Protein AF-A0A0D0E0Q1-F1 (afdb_monomer_lite)

Sequence (88 aa):
QKTAPDPLAIYEDYSFAGQPPSPFIMLAKHILSVTANLASCEHLFSTFSTTLMKLHNQLGTCTLQSLAELKMHIHDQQLQKGVKDQIK

InterPro domains:
  IPR012337 Ribonuclease H-like superfamily [SSF53098] (27-74)

Radius of gyration: 27.25 Å; chains: 1; bounding box: 61×21×76 Å

Organism: NCBI:txid930991

Foldseek 3Di:
DPPDPDPLVVLVVVDDPPDDRDPVSVVVNVCSVQVPDVVSVVVVVVVVVVVVVVVVVVVVVVVVVVVVVVVVVVVVVVVVVVVVVVVD

pLDDT: mean 79.23, std 10.94, range [42.47, 94.81]

Secondary structure (DSSP, 8-state):
--PPPPHHHHHHHTSPTTSPPPHHHHHHHHHHHHTTSHHHHHHHHHHHHHHHHHHHHHHHHHHHHHHHHHHHHHHHHHHHHHHHHH--

Structure (mmCIF, N/CA/C/O backbone):
data_AF-A0A0D0E0Q1-F1
#
_entry.id   AF-A0A0D0E0Q1-F1
#
loop_
_atom_site.group_PDB
_atom_site.id
_atom_site.type_symbol
_atom_site.label_atom_id
_atom_site.label_alt_id
_atom_site.label_comp_id
_atom_site.label_asym_id
_atom_site.label_entity_id
_atom_site.label_seq_id
_atom_site.pdbx_PDB_ins_code
_atom_site.Cartn_x
_atom_site.Cartn_y
_atom_site.Cartn_z
_atom_site.occupancy
_atom_site.B_iso_or_equiv
_atom_site.auth_seq_id
_atom_site.auth_comp_id
_atom_site.auth_asym_id
_atom_site.auth_atom_id
_atom_site.pdbx_PDB_model_num
ATOM 1 N N . GLN A 1 1 ? 26.670 -13.378 -23.239 1.00 42.47 1 GLN A N 1
ATOM 2 C CA . GLN A 1 1 ? 26.216 -12.363 -22.265 1.00 42.47 1 GLN A CA 1
ATOM 3 C C . GLN A 1 1 ? 24.711 -12.514 -22.128 1.00 42.47 1 GLN A C 1
ATOM 5 O O . GLN A 1 1 ? 24.030 -12.478 -23.142 1.00 42.47 1 GLN A O 1
ATOM 10 N N . LYS A 1 2 ? 24.202 -12.808 -20.928 1.00 51.97 2 LYS A N 1
ATOM 11 C CA . LYS A 1 2 ? 22.764 -12.975 -20.684 1.00 51.97 2 LYS A CA 1
ATOM 12 C C . LYS A 1 2 ? 22.249 -11.614 -20.217 1.00 51.97 2 LYS A C 1
ATOM 14 O O . LYS A 1 2 ? 22.388 -11.280 -19.046 1.00 51.97 2 LYS A O 1
ATOM 19 N N . THR A 1 3 ? 21.819 -10.780 -21.156 1.00 61.94 3 THR A N 1
ATOM 20 C CA . THR A 1 3 ? 21.260 -9.459 -20.852 1.00 61.94 3 THR A CA 1
ATOM 21 C C . THR A 1 3 ? 20.007 -9.679 -20.013 1.00 61.94 3 THR A C 1
ATOM 23 O O . THR A 1 3 ? 19.158 -10.487 -20.392 1.00 61.94 3 THR A O 1
ATOM 26 N N . ALA A 1 4 ? 19.928 -9.048 -18.840 1.00 69.75 4 ALA A N 1
ATOM 27 C CA . ALA A 1 4 ? 18.723 -9.118 -18.025 1.00 69.75 4 ALA A CA 1
ATOM 28 C C . ALA A 1 4 ? 17.540 -8.610 -18.873 1.00 69.75 4 ALA A C 1
ATOM 30 O O . ALA A 1 4 ? 17.690 -7.572 -19.524 1.00 69.75 4 ALA A O 1
ATOM 31 N N . PRO A 1 5 ? 16.419 -9.349 -18.942 1.00 71.62 5 PRO A N 1
ATOM 32 C CA . PRO A 1 5 ? 15.261 -8.912 -19.708 1.00 71.62 5 PRO A CA 1
ATOM 33 C C . PRO A 1 5 ? 14.742 -7.592 -19.138 1.00 71.62 5 PRO A C 1
ATOM 35 O O . PRO A 1 5 ? 14.713 -7.413 -17.919 1.00 71.62 5 PRO A O 1
ATOM 38 N N . ASP A 1 6 ? 14.361 -6.674 -20.026 1.00 77.00 6 ASP A N 1
ATOM 39 C CA . ASP A 1 6 ? 13.756 -5.405 -19.636 1.00 77.00 6 ASP A CA 1
ATOM 40 C C . ASP A 1 6 ? 12.485 -5.689 -18.816 1.00 77.00 6 ASP A C 1
ATOM 42 O O . ASP A 1 6 ? 11.560 -6.333 -19.325 1.00 77.00 6 ASP A O 1
ATOM 46 N N . PRO A 1 7 ? 12.418 -5.251 -17.546 1.00 76.44 7 PRO A N 1
ATOM 47 C CA . PRO A 1 7 ? 11.266 -5.509 -16.699 1.00 76.44 7 PRO A CA 1
ATOM 48 C C . PRO A 1 7 ? 9.982 -4.871 -17.239 1.00 76.44 7 PRO A C 1
ATOM 50 O O . PRO A 1 7 ? 8.907 -5.374 -16.926 1.00 76.44 7 PRO A O 1
ATOM 53 N N . LEU A 1 8 ? 10.059 -3.812 -18.055 1.00 77.00 8 LEU A N 1
ATOM 54 C CA . LEU A 1 8 ? 8.881 -3.218 -18.697 1.00 77.00 8 LEU A CA 1
ATOM 55 C C . LEU A 1 8 ? 8.330 -4.106 -19.819 1.00 77.00 8 LEU A C 1
ATOM 57 O O . LEU A 1 8 ? 7.110 -4.223 -19.948 1.00 77.00 8 LEU A O 1
ATOM 61 N N . ALA A 1 9 ? 9.207 -4.784 -20.566 1.00 79.56 9 ALA A N 1
ATOM 62 C CA . ALA A 1 9 ? 8.821 -5.684 -21.653 1.00 79.56 9 ALA A CA 1
ATOM 63 C C . ALA A 1 9 ? 7.985 -6.874 -21.155 1.00 79.56 9 ALA A C 1
ATOM 65 O O . ALA A 1 9 ? 7.058 -7.302 -21.834 1.00 79.56 9 ALA A O 1
ATOM 66 N N . ILE A 1 10 ? 8.232 -7.340 -19.926 1.00 82.88 10 ILE A N 1
ATOM 67 C CA . ILE A 1 10 ? 7.461 -8.426 -19.301 1.00 82.88 10 ILE A CA 1
ATOM 68 C C . ILE A 1 10 ? 5.976 -8.050 -19.164 1.00 82.88 10 ILE A C 1
ATOM 70 O O . ILE A 1 10 ? 5.112 -8.901 -19.327 1.00 82.88 10 ILE A O 1
ATOM 74 N N . TYR A 1 11 ? 5.653 -6.782 -18.885 1.00 80.25 11 TYR A N 1
ATOM 75 C CA . TYR A 1 11 ? 4.262 -6.331 -18.732 1.00 80.25 11 TYR A CA 1
ATOM 76 C C . TYR A 1 11 ? 3.540 -6.102 -20.063 1.00 80.25 11 TYR A C 1
ATOM 78 O O . TYR A 1 11 ? 2.309 -5.995 -20.072 1.00 80.25 11 TYR A O 1
ATOM 86 N N . GLU A 1 12 ? 4.272 -6.034 -21.177 1.00 78.62 12 GLU A N 1
ATOM 87 C CA . GLU A 1 12 ? 3.658 -6.052 -22.507 1.00 78.62 12 GLU A CA 1
ATOM 88 C C . GLU A 1 12 ? 3.077 -7.434 -22.822 1.00 78.62 12 GLU A C 1
ATOM 90 O O . GLU A 1 12 ? 1.970 -7.510 -23.348 1.00 78.62 12 GLU A O 1
ATOM 95 N N . ASP A 1 13 ? 3.724 -8.513 -22.372 1.00 80.25 13 ASP A N 1
ATOM 96 C CA . ASP A 1 13 ? 3.223 -9.886 -22.547 1.00 80.25 13 ASP A CA 1
ATOM 97 C C . ASP A 1 13 ? 1.920 -10.157 -21.767 1.00 80.25 13 ASP A C 1
ATOM 99 O O . ASP A 1 13 ? 1.140 -11.039 -22.128 1.00 80.25 13 ASP A O 1
ATOM 103 N N . TYR A 1 14 ? 1.650 -9.382 -20.709 1.00 76.81 14 TYR A N 1
ATOM 104 C CA . TYR A 1 14 ? 0.401 -9.444 -19.933 1.00 76.81 14 TYR A CA 1
ATOM 105 C C . TYR A 1 14 ? -0.696 -8.505 -20.459 1.00 76.81 14 TYR A C 1
ATOM 107 O O . TYR A 1 14 ? -1.797 -8.471 -19.899 1.00 76.81 14 TYR A O 1
ATOM 115 N N . SER A 1 15 ? -0.418 -7.722 -21.504 1.00 76.50 15 SER A N 1
ATOM 116 C CA . SER A 1 15 ? -1.399 -6.825 -22.114 1.00 76.50 15 SER A CA 1
ATOM 117 C C . SER A 1 15 ? -2.147 -7.548 -23.237 1.00 76.50 15 SER A C 1
ATOM 119 O O . SER A 1 15 ? -1.556 -8.021 -24.203 1.00 76.50 15 SER A O 1
ATOM 121 N N . PHE A 1 16 ? -3.475 -7.635 -23.128 1.00 78.31 16 PHE A N 1
ATOM 122 C CA . PHE A 1 16 ? -4.307 -8.244 -24.167 1.00 78.31 16 PHE A CA 1
ATOM 123 C C . PHE A 1 16 ? -4.529 -7.269 -25.329 1.00 78.31 16 PHE A C 1
ATOM 125 O O . PHE A 1 16 ? -4.978 -6.138 -25.131 1.00 78.31 16 PHE A O 1
ATOM 132 N N . ALA A 1 17 ? -4.246 -7.717 -26.555 1.00 76.38 17 ALA A N 1
ATOM 133 C CA . ALA A 1 17 ? -4.419 -6.909 -27.759 1.00 76.38 17 ALA A CA 1
ATOM 134 C C . ALA A 1 17 ? -5.867 -6.400 -27.889 1.00 76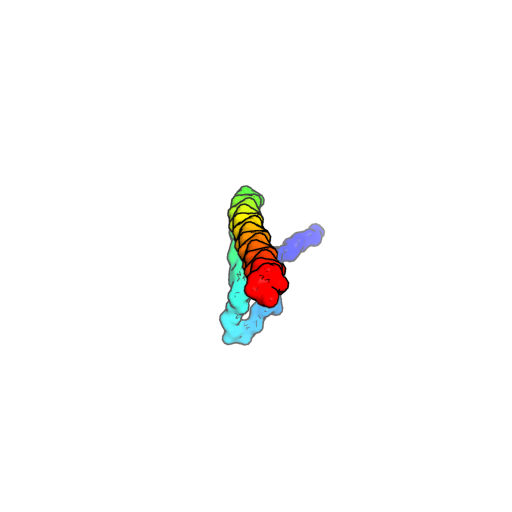.38 17 ALA A C 1
ATOM 136 O O . ALA A 1 17 ? -6.818 -7.180 -27.887 1.00 76.38 17 ALA A O 1
ATOM 137 N N . GLY A 1 18 ? -6.026 -5.079 -28.007 1.00 75.19 18 GLY A N 1
ATOM 138 C CA . GLY A 1 18 ? -7.329 -4.421 -28.151 1.00 75.19 18 GLY A CA 1
ATOM 139 C C . GLY A 1 18 ? -8.022 -4.036 -26.840 1.00 75.19 18 GLY A C 1
ATOM 140 O O . GLY A 1 18 ? -9.076 -3.404 -26.896 1.00 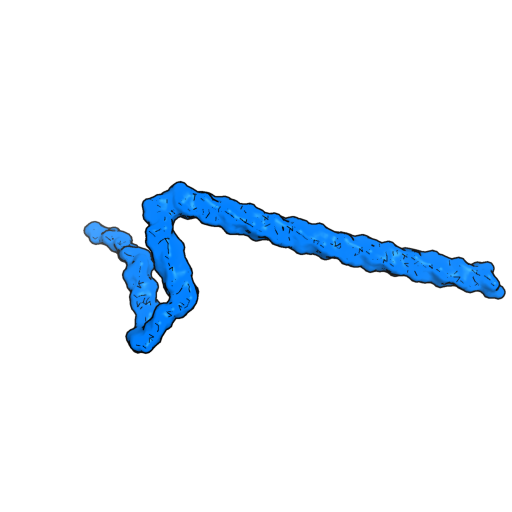75.19 18 GLY A O 1
ATOM 141 N N . GLN A 1 19 ? -7.446 -4.351 -25.674 1.00 78.06 19 GLN A N 1
ATOM 142 C CA . GLN A 1 19 ? -7.931 -3.858 -24.383 1.00 78.06 19 GLN A CA 1
ATOM 143 C C . GLN A 1 19 ? -6.980 -2.816 -23.781 1.00 78.06 19 GLN A C 1
ATOM 145 O O . GLN A 1 19 ? -5.761 -2.929 -23.930 1.00 78.06 19 GLN A O 1
ATOM 150 N N . PRO A 1 20 ? -7.512 -1.792 -23.087 1.00 78.12 20 PRO A N 1
ATOM 151 C CA . PRO A 1 20 ? -6.672 -0.887 -22.321 1.00 78.12 20 PRO A CA 1
ATOM 152 C C . PRO A 1 20 ? -5.933 -1.669 -21.220 1.00 78.12 20 PRO A C 1
ATOM 154 O O . PRO A 1 20 ? -6.509 -2.595 -20.638 1.00 78.12 20 PRO A O 1
ATOM 157 N N . PRO A 1 21 ? -4.673 -1.311 -20.912 1.00 80.31 21 PRO A N 1
ATOM 158 C CA . PRO A 1 21 ? -3.914 -1.970 -19.860 1.00 80.31 21 PRO A CA 1
ATOM 159 C C . PRO A 1 21 ? -4.656 -1.851 -18.531 1.00 80.31 21 PRO A C 1
ATOM 161 O O . PRO A 1 21 ? -5.219 -0.804 -18.203 1.00 80.31 21 PRO A O 1
ATOM 164 N N . SER A 1 22 ? -4.665 -2.937 -17.758 1.00 83.19 22 SER A N 1
ATOM 165 C CA . SER A 1 22 ? -5.341 -2.933 -16.465 1.00 83.19 22 SER A CA 1
ATOM 166 C C . SER A 1 22 ? -4.727 -1.866 -15.544 1.00 83.19 22 SER A C 1
ATOM 168 O O . SER A 1 22 ? -3.527 -1.583 -15.644 1.00 83.19 22 SER A O 1
ATOM 170 N N . PRO A 1 23 ? -5.500 -1.296 -14.600 1.00 83.38 23 PRO A N 1
ATOM 171 C CA . PRO A 1 23 ? -4.971 -0.326 -13.639 1.00 83.38 23 PRO A CA 1
ATOM 172 C C . PRO A 1 23 ? -3.738 -0.843 -12.885 1.00 83.38 23 PRO A C 1
ATOM 174 O O . PRO A 1 23 ? -2.826 -0.081 -12.573 1.00 83.38 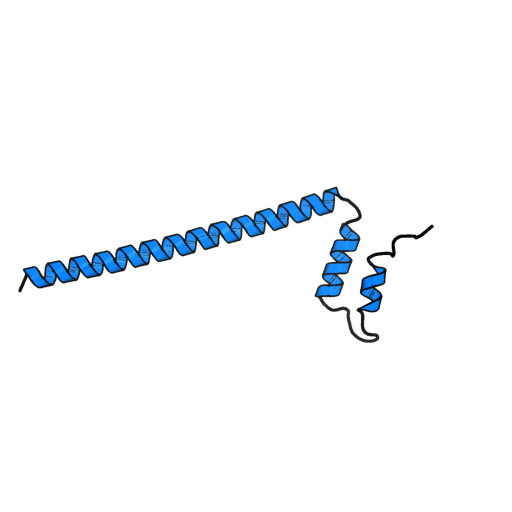23 PRO A O 1
ATOM 177 N N . PHE A 1 24 ? -3.682 -2.157 -12.649 1.00 82.56 24 PHE A N 1
ATOM 178 C CA . PHE A 1 24 ? -2.534 -2.830 -12.052 1.00 82.56 24 PHE A CA 1
ATOM 179 C C . PHE A 1 24 ? -1.293 -2.793 -12.956 1.00 82.56 24 PHE A C 1
ATOM 181 O O . PHE A 1 24 ? -0.214 -2.433 -12.493 1.00 82.56 24 PHE A O 1
ATOM 188 N N . ILE A 1 25 ? -1.440 -3.104 -14.249 1.00 83.31 25 ILE A N 1
ATOM 189 C CA . ILE A 1 25 ? -0.337 -3.047 -15.222 1.00 83.31 25 ILE A CA 1
ATOM 190 C C . ILE A 1 25 ? 0.155 -1.604 -15.394 1.00 83.31 25 ILE A C 1
ATOM 192 O O . ILE A 1 25 ? 1.362 -1.370 -15.431 1.00 83.31 25 ILE A O 1
ATOM 196 N N . MET A 1 26 ? -0.753 -0.623 -15.438 1.00 84.81 26 MET A N 1
ATOM 197 C CA . MET A 1 26 ? -0.380 0.797 -15.477 1.00 84.81 26 MET A CA 1
ATOM 198 C C . MET A 1 26 ? 0.422 1.216 -14.244 1.00 84.81 26 MET A C 1
ATOM 200 O O . MET A 1 26 ? 1.444 1.888 -14.381 1.00 84.81 26 MET A O 1
ATOM 204 N N . LEU A 1 27 ? -0.012 0.805 -13.050 1.00 82.31 27 LEU A N 1
ATOM 205 C CA . LEU A 1 27 ? 0.702 1.090 -11.808 1.00 82.31 27 LEU A CA 1
ATOM 206 C C . LEU A 1 27 ? 2.090 0.440 -11.805 1.00 82.31 27 LEU A C 1
ATOM 208 O O . LEU A 1 27 ? 3.069 1.106 -11.478 1.00 82.31 27 LEU A O 1
ATOM 212 N N . ALA A 1 28 ? 2.192 -0.827 -12.211 1.00 83.19 28 ALA A N 1
ATOM 213 C CA . ALA A 1 28 ? 3.463 -1.539 -12.280 1.00 83.19 28 ALA A CA 1
ATOM 214 C C . ALA A 1 28 ? 4.443 -0.871 -13.259 1.00 83.19 28 ALA A C 1
ATOM 216 O O . ALA A 1 28 ? 5.590 -0.615 -12.891 1.00 83.19 28 ALA A O 1
ATOM 217 N N . LYS A 1 29 ? 3.983 -0.505 -14.465 1.00 82.44 29 LYS A N 1
ATOM 218 C CA . LYS A 1 29 ? 4.788 0.238 -15.450 1.00 82.44 29 LYS A CA 1
ATOM 219 C C . LYS A 1 29 ? 5.216 1.610 -14.924 1.00 82.44 29 LYS A C 1
ATOM 221 O O . LYS A 1 29 ? 6.369 1.987 -15.102 1.00 82.44 29 LYS A O 1
ATOM 226 N N . HIS A 1 30 ? 4.330 2.338 -14.241 1.00 80.50 30 HIS A N 1
ATOM 227 C CA . HIS A 1 30 ? 4.662 3.630 -13.632 1.00 80.50 30 HIS A CA 1
ATOM 228 C C . HIS A 1 30 ? 5.740 3.462 -12.556 1.00 80.50 30 HIS A C 1
ATOM 230 O O . HIS A 1 30 ? 6.756 4.151 -12.597 1.00 80.50 30 HIS A O 1
ATOM 236 N N . ILE A 1 31 ? 5.564 2.513 -11.633 1.00 77.62 31 ILE A N 1
ATOM 237 C CA . ILE A 1 31 ? 6.547 2.229 -10.583 1.00 77.62 31 ILE A CA 1
ATOM 238 C C . ILE A 1 31 ? 7.892 1.891 -11.223 1.00 77.62 31 ILE A C 1
ATOM 240 O O . ILE A 1 31 ? 8.880 2.543 -10.908 1.00 77.62 31 ILE A O 1
ATOM 244 N N . LEU A 1 32 ? 7.928 0.959 -12.179 1.00 77.44 32 LEU A N 1
ATOM 245 C CA . LEU A 1 32 ? 9.159 0.557 -12.864 1.00 77.44 32 LEU A CA 1
ATOM 246 C C . LEU A 1 32 ? 9.819 1.710 -13.629 1.00 77.44 32 LEU A C 1
ATOM 248 O O . LEU A 1 32 ? 11.034 1.876 -13.547 1.00 77.44 32 LEU A O 1
ATOM 252 N N . SER A 1 33 ? 9.032 2.563 -14.283 1.00 74.81 33 SER A N 1
ATOM 253 C CA . SER A 1 33 ? 9.532 3.769 -14.949 1.00 74.81 33 SER A CA 1
ATOM 254 C C . SER A 1 33 ? 10.110 4.797 -13.969 1.00 74.81 33 SER A C 1
ATOM 256 O O . SER A 1 33 ? 11.017 5.539 -14.339 1.00 74.81 33 SER A O 1
ATOM 258 N N . VAL A 1 34 ? 9.604 4.862 -12.735 1.00 69.69 34 VAL A N 1
ATOM 259 C CA . VAL A 1 34 ? 10.113 5.754 -11.676 1.00 69.69 34 VAL A CA 1
ATOM 260 C C . VAL A 1 34 ? 11.302 5.130 -10.939 1.00 69.69 34 VAL A C 1
ATOM 262 O O . VAL A 1 34 ? 12.167 5.851 -10.439 1.00 69.69 34 VAL A O 1
ATOM 265 N N . THR A 1 35 ? 11.408 3.797 -10.927 1.00 63.84 35 THR A N 1
ATOM 266 C CA . THR A 1 35 ? 12.481 3.065 -10.234 1.00 63.84 35 THR A CA 1
ATOM 267 C C . THR A 1 35 ? 13.878 3.232 -10.839 1.00 63.84 35 THR A C 1
ATOM 269 O O . THR A 1 35 ? 14.846 2.726 -10.277 1.00 63.84 35 THR A O 1
ATOM 272 N N . ALA A 1 36 ? 14.018 3.999 -11.925 1.00 61.72 36 ALA A N 1
ATOM 273 C CA . ALA A 1 36 ? 15.308 4.354 -12.517 1.00 61.72 36 ALA A CA 1
ATOM 274 C C . ALA A 1 36 ? 16.239 5.121 -11.552 1.00 61.72 36 ALA A C 1
ATOM 276 O O . ALA A 1 36 ? 17.450 5.151 -11.764 1.00 61.72 36 ALA A O 1
ATOM 277 N N . ASN A 1 37 ? 15.702 5.710 -10.477 1.00 62.94 37 ASN A N 1
ATOM 278 C CA . ASN A 1 37 ? 16.486 6.316 -9.407 1.00 62.94 37 ASN A CA 1
ATOM 279 C C . ASN A 1 37 ? 16.177 5.625 -8.073 1.00 62.94 37 ASN A C 1
ATOM 281 O O . ASN A 1 37 ? 15.080 5.763 -7.532 1.00 62.94 37 ASN A O 1
ATOM 285 N N . LEU A 1 38 ? 17.161 4.916 -7.515 1.00 64.81 38 LEU A N 1
ATOM 286 C CA . LEU A 1 38 ? 17.075 4.281 -6.193 1.00 64.81 38 LEU A CA 1
ATOM 287 C C . LEU A 1 38 ? 16.561 5.252 -5.117 1.00 64.81 38 LEU A C 1
ATOM 289 O O . LEU A 1 38 ? 15.710 4.875 -4.316 1.00 64.81 38 LEU A O 1
ATOM 293 N N . ALA A 1 39 ? 16.972 6.524 -5.169 1.00 69.94 39 ALA A N 1
ATOM 294 C CA . ALA A 1 39 ? 16.509 7.543 -4.227 1.00 69.94 39 ALA A CA 1
ATOM 295 C C . ALA A 1 39 ? 14.999 7.839 -4.350 1.00 69.94 39 ALA A C 1
ATOM 297 O O . ALA A 1 39 ? 14.331 8.122 -3.356 1.00 69.94 39 ALA A O 1
ATOM 298 N N . SER A 1 40 ? 14.425 7.734 -5.553 1.00 68.06 40 SER A N 1
ATOM 299 C CA . SER A 1 40 ? 12.979 7.880 -5.767 1.00 68.06 40 SER A CA 1
ATOM 300 C C . SER A 1 40 ? 12.204 6.680 -5.213 1.00 68.06 40 SER A C 1
ATOM 302 O O . SER A 1 40 ? 11.144 6.870 -4.614 1.00 68.06 40 SER A O 1
ATOM 304 N N . CYS A 1 41 ? 12.746 5.461 -5.330 1.00 70.94 41 CYS A N 1
ATOM 305 C CA . CYS A 1 41 ? 12.185 4.268 -4.684 1.00 70.94 41 CYS A CA 1
ATOM 306 C C . CYS A 1 41 ? 12.222 4.363 -3.160 1.00 70.94 41 CYS A C 1
ATOM 308 O O . CYS A 1 41 ? 11.219 4.068 -2.515 1.00 70.94 41 CYS A O 1
ATOM 310 N N . GLU A 1 42 ? 13.344 4.795 -2.586 1.00 77.12 42 GLU A N 1
ATOM 311 C CA . GLU A 1 42 ? 13.482 4.985 -1.139 1.00 77.12 42 GLU A CA 1
ATOM 312 C C . GLU A 1 42 ? 12.490 6.028 -0.617 1.00 77.12 42 GLU A C 1
ATOM 314 O O . GLU A 1 42 ? 11.819 5.800 0.392 1.00 77.12 42 GLU A O 1
ATOM 319 N N . HIS A 1 43 ? 12.319 7.140 -1.339 1.00 82.56 43 HIS A N 1
ATOM 320 C CA . HIS A 1 43 ? 11.356 8.176 -0.975 1.00 82.56 43 HIS A CA 1
ATOM 321 C C . HIS A 1 43 ? 9.905 7.675 -1.040 1.00 82.56 43 HIS A C 1
ATOM 323 O O . HIS A 1 43 ? 9.119 7.919 -0.118 1.00 82.56 43 HIS A O 1
ATOM 329 N N . LEU A 1 44 ? 9.536 6.954 -2.106 1.00 81.19 44 LEU A N 1
ATOM 330 C CA . LEU A 1 44 ? 8.208 6.348 -2.231 1.00 81.19 44 LEU A CA 1
ATOM 331 C C . LEU A 1 44 ? 7.973 5.320 -1.127 1.00 81.19 44 LEU A C 1
ATOM 333 O O . LEU A 1 44 ? 6.964 5.398 -0.427 1.00 81.19 44 LEU A O 1
ATOM 337 N N . PHE A 1 45 ? 8.918 4.404 -0.919 1.00 81.88 45 PHE A N 1
ATOM 338 C CA . PHE A 1 45 ? 8.821 3.377 0.111 1.00 81.88 45 PHE A CA 1
ATOM 339 C C . PHE A 1 45 ? 8.682 3.991 1.507 1.00 81.88 45 PHE A C 1
ATOM 341 O O . PHE A 1 45 ? 7.814 3.577 2.276 1.00 81.88 45 PHE A O 1
ATOM 348 N N . SER A 1 46 ? 9.469 5.021 1.817 1.00 86.12 46 SER A N 1
ATOM 349 C CA . SER A 1 46 ? 9.388 5.753 3.083 1.00 86.12 46 SER A CA 1
ATOM 350 C C . SER A 1 46 ? 8.032 6.445 3.264 1.00 86.12 46 SER A C 1
ATOM 352 O O . SER A 1 46 ? 7.396 6.318 4.316 1.00 86.12 46 SER A O 1
ATOM 354 N N . THR A 1 47 ? 7.526 7.109 2.220 1.00 85.00 47 THR A N 1
ATOM 355 C CA . THR A 1 47 ? 6.232 7.811 2.254 1.00 85.00 47 THR A CA 1
ATOM 356 C C . THR A 1 47 ? 5.063 6.838 2.435 1.00 85.00 47 THR A C 1
ATOM 358 O O . THR A 1 47 ? 4.177 7.067 3.270 1.00 85.00 47 THR A O 1
ATOM 361 N N . PHE A 1 48 ? 5.071 5.722 1.700 1.00 83.62 48 PHE A N 1
ATOM 362 C CA . PHE A 1 48 ? 4.050 4.680 1.815 1.00 83.62 48 PHE A CA 1
ATOM 363 C C . PHE A 1 48 ? 4.104 3.986 3.175 1.00 83.62 48 PHE A C 1
ATOM 365 O O . PHE A 1 48 ? 3.070 3.857 3.830 1.00 83.62 48 PHE A O 1
ATOM 372 N N . SER A 1 49 ? 5.297 3.620 3.645 1.00 85.62 49 SER A N 1
ATOM 373 C CA . SER A 1 49 ? 5.481 2.979 4.952 1.00 85.62 49 SER A CA 1
ATOM 374 C C . SER A 1 49 ? 5.033 3.888 6.097 1.00 85.62 49 SER A C 1
ATOM 376 O O . SER A 1 49 ? 4.330 3.443 7.001 1.00 85.62 49 SER A O 1
ATOM 378 N N . THR A 1 50 ? 5.351 5.184 6.027 1.00 87.81 50 THR A N 1
ATOM 379 C CA . THR A 1 50 ? 4.911 6.177 7.019 1.00 87.81 50 THR A CA 1
ATOM 380 C C . THR A 1 50 ? 3.391 6.312 7.045 1.00 87.81 50 THR A C 1
ATOM 382 O O . THR A 1 50 ? 2.788 6.343 8.118 1.00 87.81 50 THR A O 1
ATOM 385 N N . THR A 1 51 ? 2.756 6.377 5.873 1.00 84.69 51 THR A N 1
ATOM 386 C CA . THR A 1 51 ? 1.292 6.445 5.767 1.00 84.69 51 THR A CA 1
ATOM 387 C C . THR A 1 51 ? 0.645 5.188 6.344 1.00 84.69 51 THR A C 1
ATOM 389 O O . THR A 1 51 ? -0.280 5.289 7.151 1.00 84.69 51 THR A O 1
ATOM 392 N N . LEU A 1 52 ? 1.171 4.010 6.004 1.00 80.38 52 LEU A N 1
ATOM 393 C CA . LEU A 1 52 ? 0.661 2.733 6.494 1.00 80.38 52 LEU A CA 1
ATOM 394 C C . LEU A 1 52 ? 0.815 2.600 8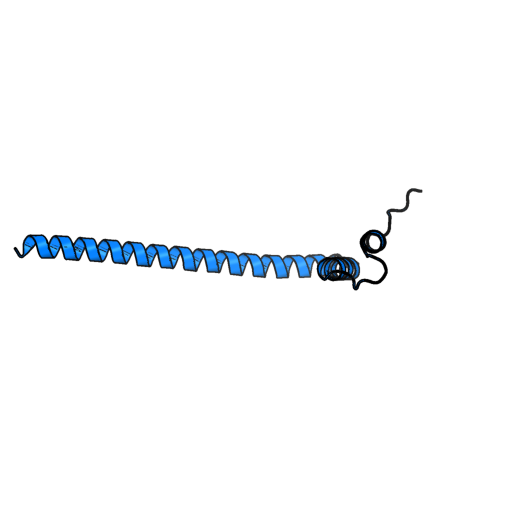.015 1.00 80.38 52 LEU A C 1
ATOM 396 O O . LEU A 1 52 ? -0.138 2.220 8.691 1.00 80.38 52 LEU A O 1
ATOM 400 N N . MET A 1 53 ? 1.971 2.978 8.571 1.00 87.88 53 MET A N 1
ATOM 401 C CA . MET A 1 53 ? 2.186 2.995 10.022 1.00 87.88 53 MET A CA 1
ATOM 402 C C . MET A 1 53 ? 1.241 3.962 10.733 1.00 87.88 53 MET A C 1
ATOM 404 O O . MET A 1 53 ? 0.691 3.612 11.775 1.00 87.88 53 MET A O 1
ATOM 408 N N . LYS A 1 54 ? 1.025 5.167 10.190 1.00 88.25 54 LYS A N 1
ATOM 409 C CA . LYS A 1 54 ? 0.076 6.131 10.769 1.00 88.25 54 LYS A CA 1
ATOM 410 C C . LYS A 1 54 ? -1.339 5.564 10.798 1.00 88.25 54 LYS A C 1
ATOM 412 O O . LYS A 1 54 ? -1.972 5.606 11.849 1.00 88.25 54 LYS A O 1
ATOM 417 N N . LEU A 1 55 ? -1.799 4.991 9.686 1.00 83.25 55 LEU A N 1
ATOM 418 C CA . LEU A 1 55 ? -3.115 4.355 9.602 1.00 83.25 55 LEU A CA 1
ATOM 419 C C . LEU A 1 55 ? -3.239 3.181 10.576 1.00 83.25 55 LEU A C 1
ATOM 421 O O . LEU A 1 55 ? -4.232 3.088 11.290 1.00 83.25 55 LEU A O 1
ATOM 425 N N . HIS A 1 56 ? -2.223 2.323 10.659 1.00 81.75 56 HIS A N 1
ATOM 426 C CA . HIS A 1 56 ? -2.205 1.198 11.590 1.00 81.75 56 HIS A CA 1
ATOM 427 C C . HIS A 1 56 ? -2.258 1.660 13.053 1.00 81.75 56 HIS A C 1
ATOM 429 O O . HIS A 1 56 ? -3.070 1.166 13.833 1.00 81.75 56 HIS A O 1
ATOM 435 N N . ASN A 1 57 ? -1.438 2.645 13.428 1.00 85.75 57 ASN A N 1
ATOM 436 C CA . ASN A 1 57 ? -1.424 3.199 14.782 1.00 85.75 57 ASN A CA 1
ATOM 437 C C . ASN A 1 57 ? -2.754 3.878 15.126 1.00 85.75 57 ASN A C 1
ATOM 439 O O . ASN A 1 57 ? -3.248 3.747 16.247 1.00 85.75 57 ASN A O 1
ATOM 443 N N . GLN A 1 58 ? -3.365 4.563 14.158 1.00 86.75 58 GLN A N 1
ATOM 444 C CA . GLN A 1 58 ? -4.676 5.177 14.321 1.00 86.75 58 GLN A CA 1
ATOM 445 C C . GLN A 1 58 ? -5.776 4.123 14.499 1.00 86.75 58 GLN A C 1
ATOM 447 O O . GLN A 1 58 ? -6.551 4.228 15.446 1.00 86.75 58 GLN A O 1
ATOM 452 N N . LEU A 1 59 ? -5.806 3.071 13.671 1.00 83.44 59 LEU A N 1
ATOM 453 C CA . LEU A 1 59 ? -6.732 1.943 13.843 1.00 83.44 59 LEU A CA 1
ATOM 454 C C . LEU A 1 59 ? -6.545 1.255 15.199 1.00 83.44 59 LEU A C 1
ATOM 456 O O . LEU A 1 59 ? -7.531 0.952 15.873 1.00 83.44 59 LEU A O 1
ATOM 460 N N . GLY A 1 60 ? -5.296 1.036 15.618 1.00 86.69 60 GLY A N 1
ATOM 461 C CA . GLY A 1 60 ? -4.975 0.476 16.929 1.00 86.69 60 GLY A CA 1
ATOM 462 C C . GLY A 1 60 ? -5.523 1.342 18.063 1.00 86.69 60 GLY A C 1
ATOM 463 O O . GLY A 1 60 ? -6.163 0.830 18.977 1.00 86.69 60 GLY A O 1
ATOM 464 N N . THR A 1 61 ? -5.356 2.661 17.958 1.00 82.75 61 THR A N 1
ATOM 465 C CA . THR A 1 61 ? -5.860 3.626 18.947 1.00 82.75 61 THR A CA 1
ATOM 466 C C . THR A 1 61 ? -7.387 3.637 18.995 1.00 82.75 61 THR A C 1
ATOM 468 O O . THR A 1 61 ? -7.953 3.526 20.078 1.00 82.75 61 THR A O 1
ATOM 471 N N . CYS A 1 62 ? -8.065 3.688 17.843 1.00 88.62 62 CYS A N 1
ATOM 472 C CA . CYS A 1 62 ? -9.528 3.622 17.774 1.00 88.62 62 CYS A CA 1
ATOM 473 C C . CYS A 1 62 ? -10.063 2.316 18.374 1.00 88.62 62 CYS A C 1
ATOM 475 O O . CYS A 1 62 ? -11.007 2.337 19.156 1.00 88.62 62 CYS A O 1
ATOM 477 N N . THR A 1 63 ? -9.423 1.185 18.071 1.00 87.88 63 THR A N 1
ATOM 478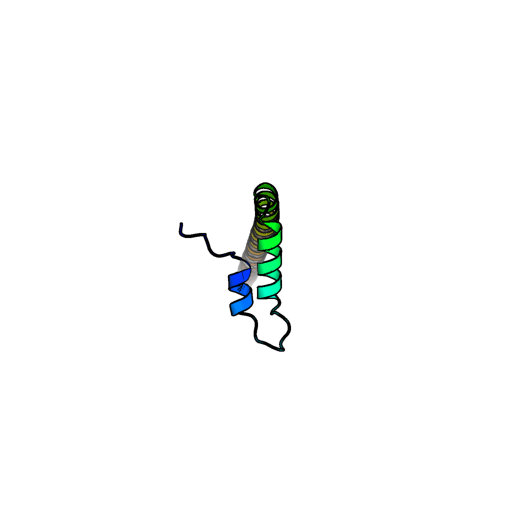 C CA . THR A 1 63 ? -9.829 -0.126 18.601 1.00 87.88 63 THR A CA 1
ATOM 479 C C . THR A 1 63 ? -9.659 -0.191 20.120 1.00 87.88 63 THR A C 1
ATOM 481 O O . THR A 1 63 ? -10.553 -0.660 20.826 1.00 87.88 63 THR A O 1
ATOM 484 N N . LEU A 1 64 ? -8.535 0.308 20.644 1.00 86.25 64 LEU A N 1
ATOM 485 C CA . LEU A 1 64 ? -8.284 0.378 22.085 1.00 86.25 64 LEU A CA 1
ATOM 486 C C . LEU A 1 64 ? -9.262 1.319 22.792 1.00 86.25 64 LEU A C 1
ATOM 488 O O . LEU A 1 64 ? -9.737 0.990 23.879 1.00 86.25 64 LEU A O 1
ATOM 492 N N . GLN A 1 65 ? -9.597 2.449 22.170 1.00 91.00 65 GLN A N 1
ATOM 493 C CA . GLN A 1 65 ? -10.595 3.379 22.685 1.00 91.00 65 GLN A CA 1
ATOM 494 C C . GLN A 1 65 ? -11.976 2.719 22.754 1.00 91.00 65 GLN A C 1
ATOM 496 O O . GLN A 1 65 ? -12.579 2.704 23.825 1.00 91.00 65 GLN A O 1
ATOM 501 N N . SER A 1 66 ? -12.447 2.101 21.668 1.00 90.88 66 SER A N 1
ATOM 502 C CA . SER A 1 66 ? -13.736 1.397 21.662 1.00 90.88 66 SER A CA 1
ATOM 503 C C . SER A 1 66 ? -13.785 0.268 22.697 1.00 90.88 66 SER A C 1
ATOM 505 O O . SER A 1 66 ? -14.811 0.054 23.340 1.00 90.88 66 SER A O 1
ATOM 507 N N . LEU A 1 67 ? -12.670 -0.438 22.915 1.00 91.12 67 LEU A N 1
ATOM 508 C CA . LEU A 1 67 ? -12.575 -1.461 23.956 1.00 91.12 67 LEU A CA 1
ATOM 509 C C . LEU A 1 67 ? -12.646 -0.863 25.370 1.00 91.12 67 LEU A C 1
ATOM 511 O O . LEU A 1 67 ? -13.284 -1.448 26.249 1.00 91.12 67 LEU A O 1
ATOM 515 N N . ALA A 1 68 ? -11.993 0.277 25.602 1.00 91.25 68 ALA A N 1
ATOM 516 C CA . ALA A 1 68 ? -12.043 0.981 26.879 1.00 91.25 68 ALA A CA 1
ATOM 517 C C . ALA A 1 68 ? -13.458 1.505 27.173 1.00 91.25 68 ALA A C 1
ATOM 519 O O . ALA A 1 68 ? -13.962 1.292 28.276 1.00 91.25 68 ALA A O 1
ATOM 520 N N . GLU A 1 69 ? -14.121 2.101 26.179 1.00 94.81 69 GLU A N 1
ATOM 521 C CA . GLU A 1 69 ? -15.514 2.554 26.265 1.00 94.81 69 GLU A CA 1
ATOM 522 C C . GLU A 1 69 ? -16.459 1.388 26.579 1.00 94.81 69 GLU A C 1
ATOM 524 O O . GLU A 1 69 ? -17.268 1.474 27.505 1.00 94.81 69 GLU A O 1
ATOM 529 N N . LE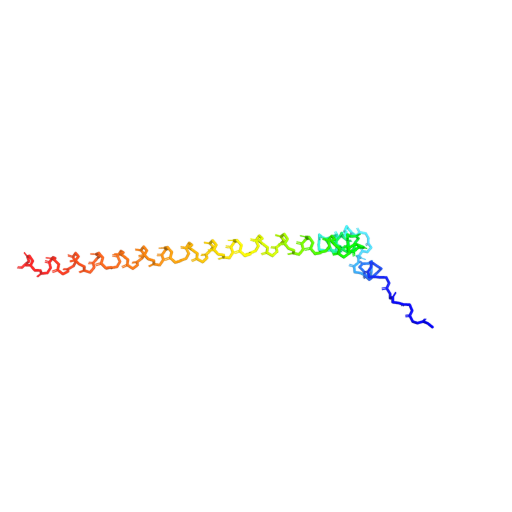U A 1 70 ? -16.308 0.255 25.884 1.00 94.06 70 LEU A N 1
ATOM 530 C CA . LEU A 1 70 ? -17.112 -0.938 26.139 1.00 94.06 70 LEU A CA 1
ATOM 531 C C . LEU A 1 70 ? -16.894 -1.486 27.555 1.00 94.06 70 LEU A C 1
ATOM 533 O O . LEU A 1 70 ? -17.861 -1.792 28.253 1.00 94.06 70 LEU A O 1
ATOM 537 N N . LYS A 1 71 ? -15.637 -1.592 28.005 1.00 93.56 71 LYS A N 1
ATOM 538 C CA . LYS A 1 71 ? -15.319 -2.023 29.376 1.00 93.56 71 LYS A CA 1
ATOM 539 C C . LYS A 1 71 ? -15.926 -1.089 30.417 1.00 93.56 71 LYS A C 1
ATOM 541 O O . LYS A 1 71 ? -16.487 -1.571 31.398 1.00 93.56 71 LYS A O 1
ATOM 546 N N . MET A 1 72 ? -15.824 0.221 30.202 1.00 94.56 72 MET A N 1
ATOM 547 C CA . MET A 1 72 ? -16.401 1.222 31.094 1.00 94.56 72 MET A CA 1
ATOM 548 C C . MET A 1 72 ? -17.924 1.085 31.155 1.00 94.56 72 MET A C 1
ATOM 550 O O . MET A 1 72 ? -18.488 1.096 32.245 1.00 94.56 72 MET A O 1
ATOM 554 N N . HIS A 1 73 ? -18.580 0.874 30.011 1.00 93.88 73 HIS A N 1
ATOM 555 C CA . HIS A 1 73 ? -20.026 0.683 29.953 1.00 93.88 73 HIS A CA 1
ATOM 556 C C . HIS A 1 73 ? -20.476 -0.589 30.683 1.00 93.88 73 HIS A C 1
ATOM 558 O O . HIS A 1 73 ? -21.420 -0.548 31.467 1.00 93.88 73 HIS A O 1
ATOM 564 N N . ILE A 1 74 ? -19.779 -1.712 30.480 1.00 93.38 74 ILE A N 1
ATOM 565 C CA . ILE A 1 74 ? -20.064 -2.966 31.194 1.00 93.38 74 ILE A CA 1
ATOM 566 C C . ILE A 1 74 ? -19.891 -2.775 32.706 1.00 93.38 74 ILE A C 1
ATOM 568 O O . ILE A 1 74 ? -20.731 -3.224 33.484 1.00 93.38 74 ILE A O 1
ATOM 572 N N . HIS A 1 75 ? -18.825 -2.095 33.127 1.00 92.31 75 HIS A N 1
ATOM 573 C CA . HIS A 1 75 ? -18.564 -1.826 34.539 1.00 92.31 75 HIS A CA 1
ATOM 574 C C . HIS A 1 75 ? -19.639 -0.924 35.164 1.00 92.31 75 HIS A C 1
ATOM 576 O O . HIS A 1 75 ? -20.130 -1.220 36.253 1.00 92.31 75 HIS A O 1
ATOM 582 N N . ASP A 1 76 ? -20.059 0.132 34.463 1.00 92.75 76 ASP A N 1
ATOM 583 C CA . ASP A 1 76 ? -21.151 1.006 34.903 1.00 92.75 76 ASP A CA 1
ATOM 584 C C . ASP A 1 76 ? -22.469 0.229 35.044 1.00 92.75 76 ASP A C 1
ATOM 586 O O . ASP A 1 76 ? -23.133 0.304 36.078 1.00 92.75 76 ASP A O 1
ATOM 590 N N . GLN A 1 77 ? -22.803 -0.621 34.067 1.00 92.06 77 GLN A N 1
ATOM 591 C CA . GLN A 1 77 ? -23.974 -1.498 34.149 1.00 92.06 77 GLN A CA 1
ATOM 592 C C . GLN A 1 77 ? -23.915 -2.446 35.358 1.00 92.06 77 GLN A C 1
ATOM 594 O O . GLN A 1 77 ? -24.933 -2.657 36.020 1.00 92.06 77 GLN A O 1
ATOM 599 N N . GLN A 1 78 ? -22.747 -3.018 35.665 1.00 89.94 78 GLN A N 1
ATOM 600 C CA . GLN A 1 78 ? -22.560 -3.895 36.827 1.00 89.94 78 GLN A CA 1
ATOM 601 C C . GLN A 1 78 ? -22.745 -3.142 38.150 1.00 89.94 78 GLN A C 1
ATOM 603 O O . GLN A 1 78 ? -23.440 -3.642 39.038 1.00 89.94 78 GLN A O 1
ATOM 608 N N . LEU A 1 79 ? -22.193 -1.932 38.265 1.00 88.88 79 LEU A N 1
ATOM 609 C CA . LEU A 1 79 ? -22.393 -1.050 39.417 1.00 88.88 79 LEU A CA 1
ATOM 610 C C . LEU A 1 79 ? -23.864 -0.681 39.596 1.00 88.88 79 LEU A C 1
ATOM 612 O O . LEU A 1 79 ? -24.407 -0.846 40.687 1.00 88.88 79 LEU A O 1
ATOM 616 N N . GLN A 1 80 ? -24.540 -0.253 38.529 1.00 84.31 80 GLN A N 1
ATOM 617 C CA . GLN A 1 80 ? -25.964 0.079 38.585 1.00 84.31 80 GLN A CA 1
ATOM 618 C C . GLN A 1 80 ? -26.828 -1.122 38.991 1.00 84.31 80 GLN A C 1
ATOM 620 O O . GLN A 1 80 ? -27.818 -0.957 39.707 1.00 84.31 80 GLN A O 1
ATOM 625 N N . LYS A 1 81 ? -26.466 -2.333 38.551 1.00 80.44 81 LYS A N 1
ATOM 626 C CA . LYS A 1 81 ? -27.166 -3.564 38.928 1.00 80.44 81 LYS A CA 1
ATOM 627 C C . LYS A 1 81 ? -26.959 -3.891 40.411 1.00 80.44 81 LYS A C 1
ATOM 629 O O . LYS A 1 81 ? -27.939 -4.091 41.118 1.00 80.44 81 LYS A O 1
ATOM 634 N N . GLY A 1 82 ? -25.718 -3.820 40.897 1.00 71.56 82 GLY A N 1
ATOM 635 C CA . GLY A 1 82 ? -25.397 -4.024 42.313 1.00 71.56 82 GLY A CA 1
ATOM 636 C C . GLY A 1 82 ? -26.030 -2.986 43.248 1.00 71.56 82 GLY A C 1
ATOM 637 O O . GLY A 1 82 ? -26.450 -3.334 44.345 1.00 71.56 82 GLY A O 1
ATOM 638 N N . VAL A 1 83 ? -26.165 -1.730 42.808 1.00 64.38 83 VAL A N 1
ATOM 639 C CA . VAL A 1 83 ? -26.867 -0.675 43.563 1.00 64.38 83 VAL A CA 1
ATOM 640 C C . VAL A 1 83 ? -28.380 -0.924 43.600 1.00 64.38 83 VAL A C 1
ATOM 642 O O . VAL A 1 83 ? -29.004 -0.741 44.642 1.00 64.38 83 VAL A O 1
ATOM 645 N N . LYS A 1 84 ? -28.988 -1.383 42.498 1.00 61.81 84 LYS A N 1
ATOM 646 C CA . LYS A 1 84 ? -30.422 -1.732 42.466 1.00 61.81 84 LYS A CA 1
ATOM 647 C C . LYS A 1 84 ? -30.769 -2.937 43.341 1.00 61.81 84 LYS A C 1
ATOM 649 O O . LYS A 1 84 ? -31.865 -2.959 43.893 1.00 61.81 84 LYS A O 1
ATOM 654 N N . ASP A 1 85 ? -29.858 -3.894 43.481 1.00 60.94 85 ASP A N 1
ATOM 655 C CA . ASP A 1 85 ? -30.056 -5.072 44.333 1.00 60.94 85 ASP A CA 1
ATOM 656 C C . ASP A 1 85 ? -29.903 -4.759 45.837 1.00 60.94 85 ASP A C 1
ATOM 658 O O . ASP A 1 85 ? -30.396 -5.521 46.659 1.00 60.94 85 ASP A O 1
ATOM 662 N N . GLN A 1 86 ? -29.278 -3.632 46.211 1.00 57.50 86 GLN A N 1
ATOM 663 C CA . GLN A 1 86 ? -29.153 -3.180 47.610 1.00 57.50 86 GLN A CA 1
ATOM 664 C C . GLN A 1 86 ? -30.282 -2.245 48.079 1.00 57.50 86 GLN A C 1
ATOM 666 O O . GLN A 1 86 ? -30.392 -1.972 49.271 1.00 57.50 86 GLN A O 1
ATOM 671 N N . ILE A 1 87 ? -31.092 -1.718 47.155 1.00 58.09 87 ILE A N 1
ATOM 672 C CA . ILE A 1 87 ? -32.189 -0.773 47.448 1.00 58.09 87 ILE A CA 1
ATOM 673 C C . ILE A 1 87 ? -33.565 -1.485 47.464 1.00 58.09 87 ILE A C 1
ATOM 675 O O . ILE A 1 87 ? -34.585 -0.861 47.755 1.00 58.09 87 ILE A O 1
ATOM 679 N N . LYS A 1 88 ? -33.611 -2.792 47.181 1.00 46.59 88 LYS A N 1
ATOM 680 C CA . LYS A 1 88 ? -34.796 -3.648 47.363 1.00 46.59 88 LYS A CA 1
ATOM 681 C C . LYS A 1 88 ? -34.721 -4.422 48.670 1.00 46.59 88 LYS A C 1
ATOM 683 O O . LYS A 1 88 ? -35.806 -4.629 49.252 1.00 46.59 88 LYS A O 1
#